Protein AF-A0A1M5YLX5-F1 (afdb_monomer)

Radius of gyration: 1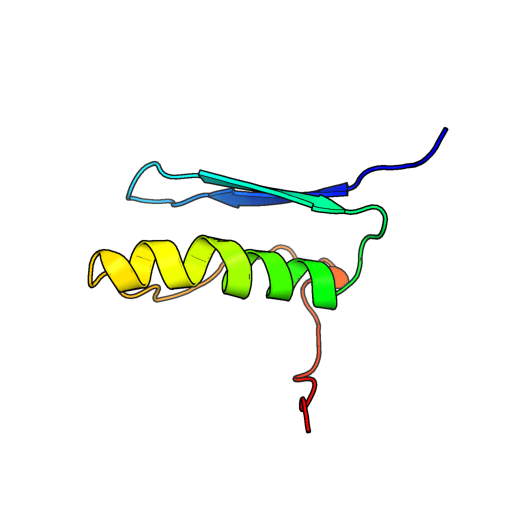2.92 Å; Cα contacts (8 Å, |Δi|>4): 66; chains: 1; bounding box: 35×22×39 Å

Organism: NCBI:txid1121409

Structure (mmCIF, N/CA/C/O backbone):
data_AF-A0A1M5YLX5-F1
#
_entry.id   AF-A0A1M5YLX5-F1
#
loop_
_atom_site.group_PDB
_atom_site.id
_atom_site.type_symbol
_atom_site.label_atom_id
_atom_site.label_alt_id
_atom_site.label_comp_id
_atom_site.label_asym_id
_atom_site.label_entity_id
_atom_site.label_seq_id
_atom_site.pdbx_PDB_ins_code
_atom_site.Cartn_x
_atom_site.Cartn_y
_atom_site.Cartn_z
_atom_site.occupancy
_atom_site.B_iso_or_equiv
_atom_site.auth_seq_id
_atom_site.auth_comp_id
_atom_site.auth_asym_id
_atom_site.auth_atom_id
_atom_site.pdbx_PDB_model_num
ATOM 1 N N . MET A 1 1 ? 10.832 7.605 -23.736 1.00 51.12 1 MET A N 1
ATOM 2 C CA . MET A 1 1 ? 9.610 7.354 -22.939 1.00 51.12 1 MET A CA 1
ATOM 3 C C . MET A 1 1 ? 9.802 6.096 -22.107 1.00 51.12 1 MET A C 1
ATOM 5 O O . MET A 1 1 ? 10.333 5.133 -22.642 1.00 51.12 1 MET A O 1
ATOM 9 N N . GLY A 1 2 ? 9.430 6.125 -20.824 1.00 83.12 2 GLY A N 1
ATOM 10 C CA . GLY A 1 2 ? 9.603 5.013 -19.879 1.00 83.12 2 GLY A CA 1
ATOM 11 C C . GLY A 1 2 ? 8.272 4.433 -19.399 1.00 83.12 2 GLY A C 1
ATOM 12 O O . GLY A 1 2 ? 7.234 5.081 -19.518 1.00 83.12 2 GLY A O 1
ATOM 13 N N . TRP A 1 3 ? 8.322 3.212 -18.867 1.00 87.44 3 TRP A N 1
ATOM 14 C CA . TRP A 1 3 ? 7.181 2.546 -18.243 1.00 87.44 3 TRP A CA 1
ATOM 15 C C . TRP A 1 3 ? 7.049 3.008 -16.794 1.00 87.44 3 TRP A C 1
ATOM 17 O O . TRP A 1 3 ? 8.027 2.981 -16.046 1.00 87.44 3 TRP A O 1
ATOM 27 N N . PHE A 1 4 ? 5.841 3.403 -16.404 1.00 93.69 4 PHE A N 1
ATOM 28 C CA . PHE A 1 4 ? 5.498 3.675 -15.014 1.00 93.69 4 PHE A CA 1
ATOM 29 C C . PHE A 1 4 ? 4.576 2.576 -14.501 1.00 93.69 4 PHE A C 1
ATOM 31 O O . PHE A 1 4 ? 3.636 2.167 -15.181 1.00 93.69 4 PHE A O 1
ATOM 38 N N . TYR A 1 5 ? 4.853 2.107 -13.293 1.00 94.19 5 TYR A N 1
ATOM 39 C CA . TYR A 1 5 ? 4.096 1.076 -12.606 1.00 94.19 5 TYR A CA 1
ATOM 40 C C . TYR A 1 5 ? 3.411 1.708 -11.403 1.00 94.19 5 TYR A C 1
ATOM 42 O O . TYR A 1 5 ? 4.074 2.231 -10.508 1.00 94.19 5 TYR A O 1
ATOM 50 N N . LEU A 1 6 ? 2.081 1.674 -11.389 1.00 96.25 6 LEU A N 1
ATOM 51 C CA . LEU A 1 6 ? 1.297 2.068 -10.228 1.00 96.25 6 LEU A CA 1
ATOM 52 C C . LEU A 1 6 ? 1.177 0.873 -9.286 1.00 96.25 6 LEU A C 1
ATOM 54 O O . LEU A 1 6 ? 0.615 -0.154 -9.664 1.00 96.25 6 LEU A O 1
ATOM 58 N N . GLN A 1 7 ? 1.662 1.028 -8.057 1.00 97.00 7 GLN A N 1
ATOM 59 C CA . GLN A 1 7 ? 1.247 0.161 -6.965 1.00 97.00 7 GLN A CA 1
ATOM 60 C C . GLN A 1 7 ? 0.034 0.812 -6.301 1.00 97.00 7 GLN A C 1
ATOM 62 O O . GLN A 1 7 ? 0.096 1.975 -5.901 1.00 97.00 7 GLN A O 1
ATOM 67 N N . ALA A 1 8 ? -1.066 0.070 -6.220 1.00 97.00 8 ALA A N 1
ATOM 68 C CA . ALA A 1 8 ? -2.309 0.527 -5.615 1.00 97.00 8 ALA A CA 1
ATOM 69 C C . ALA A 1 8 ? -2.655 -0.332 -4.394 1.00 97.00 8 ALA A C 1
ATOM 71 O O . ALA A 1 8 ? -2.366 -1.531 -4.375 1.00 97.00 8 ALA A O 1
ATOM 72 N N . VAL A 1 9 ? -3.271 0.287 -3.388 1.00 97.50 9 VAL A N 1
ATOM 73 C CA . VAL A 1 9 ? -3.830 -0.379 -2.203 1.00 97.50 9 VAL A CA 1
ATOM 74 C C . VAL A 1 9 ? -5.228 0.173 -1.979 1.00 97.50 9 VAL A C 1
ATOM 76 O O . VAL A 1 9 ? -5.419 1.387 -2.020 1.00 97.50 9 VAL A O 1
ATOM 79 N N . VAL A 1 10 ? -6.199 -0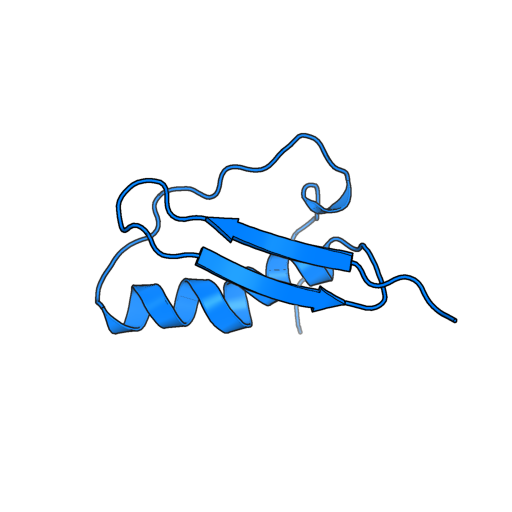.711 -1.770 1.00 97.19 10 VAL A N 1
ATOM 80 C CA . VAL A 1 10 ? -7.607 -0.347 -1.583 1.00 97.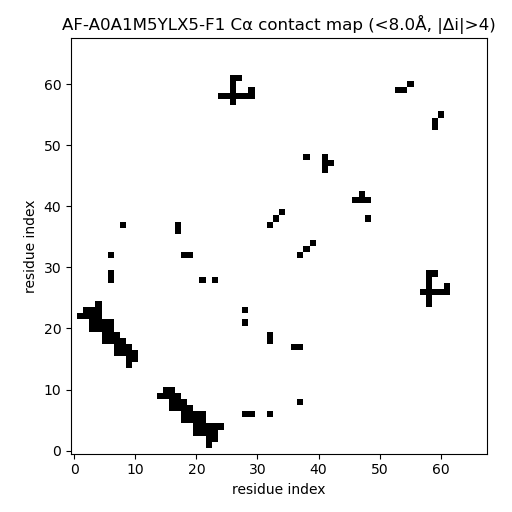19 10 VAL A CA 1
ATOM 81 C C . VAL A 1 10 ? -8.099 -0.954 -0.281 1.00 97.19 10 VAL A C 1
ATOM 83 O O . VAL A 1 10 ? -7.939 -2.152 -0.046 1.00 97.19 10 VAL A O 1
ATOM 86 N N . ASP A 1 11 ? -8.696 -0.116 0.555 1.00 96.56 11 ASP A N 1
ATOM 87 C CA . ASP A 1 11 ? -9.418 -0.528 1.747 1.00 96.56 11 ASP A CA 1
ATOM 88 C C . ASP A 1 11 ? -10.755 -1.159 1.362 1.00 96.56 11 ASP A C 1
ATOM 90 O O . ASP A 1 11 ? -11.537 -0.583 0.605 1.00 96.56 11 ASP A O 1
ATOM 94 N N . THR A 1 12 ? -11.035 -2.334 1.911 1.00 93.88 12 THR A N 1
ATOM 95 C CA . THR A 1 12 ? -12.277 -3.064 1.635 1.00 93.88 12 THR A CA 1
ATOM 96 C C . THR A 1 12 ? -13.456 -2.595 2.488 1.00 93.88 12 THR A C 1
ATOM 98 O O . THR A 1 12 ? -14.597 -2.875 2.130 1.00 93.88 12 THR A O 1
ATOM 101 N N . PHE A 1 13 ? -13.206 -1.857 3.574 1.00 88.56 13 PHE A N 1
ATOM 102 C CA . PHE A 1 13 ? -14.233 -1.415 4.521 1.00 88.56 13 PHE A CA 1
ATOM 103 C C . PHE A 1 13 ? -14.277 0.106 4.684 1.00 88.56 13 PHE A C 1
ATOM 105 O O . PHE A 1 13 ? -15.356 0.691 4.664 1.00 88.56 13 PHE A O 1
ATOM 112 N N . GLY A 1 14 ? -13.122 0.758 4.831 1.00 85.88 14 GLY A N 1
ATOM 113 C CA . GLY A 1 14 ? -13.021 2.193 5.126 1.00 85.88 14 GLY A CA 1
ATOM 114 C C . GLY A 1 14 ? -13.085 3.119 3.909 1.00 85.88 14 GLY A C 1
ATOM 115 O O . GLY A 1 14 ? -13.028 4.336 4.068 1.00 85.88 14 GLY A O 1
ATOM 116 N N . GLY A 1 15 ? -13.177 2.577 2.689 1.00 91.38 15 GLY A N 1
ATOM 117 C CA . GLY A 1 15 ? -13.334 3.362 1.455 1.00 91.38 15 GLY A CA 1
ATOM 118 C C . GLY A 1 15 ? -12.121 4.216 1.058 1.00 91.38 15 GLY A C 1
ATOM 119 O O . GLY A 1 15 ? -12.235 5.069 0.180 1.00 91.38 15 GLY A O 1
ATOM 120 N N . SER A 1 16 ? -10.964 4.003 1.689 1.00 95.81 16 SER A N 1
ATOM 121 C CA . SER A 1 16 ? -9.711 4.695 1.366 1.00 95.81 16 SER A CA 1
ATOM 122 C C . SER A 1 16 ? -8.907 3.940 0.303 1.00 95.81 16 SER A C 1
ATOM 124 O O . SER A 1 16 ? -8.946 2.713 0.224 1.00 95.81 16 SER A O 1
ATOM 126 N N . ALA A 1 17 ? -8.146 4.665 -0.515 1.00 97.62 17 ALA A N 1
ATOM 127 C CA . ALA A 1 17 ? -7.247 4.076 -1.502 1.00 97.62 17 ALA A CA 1
ATOM 128 C C . ALA A 1 17 ? -5.942 4.868 -1.602 1.00 97.62 17 ALA A C 1
ATOM 130 O O . ALA A 1 17 ? -5.912 6.085 -1.421 1.00 97.62 17 ALA A O 1
ATOM 131 N N . PHE 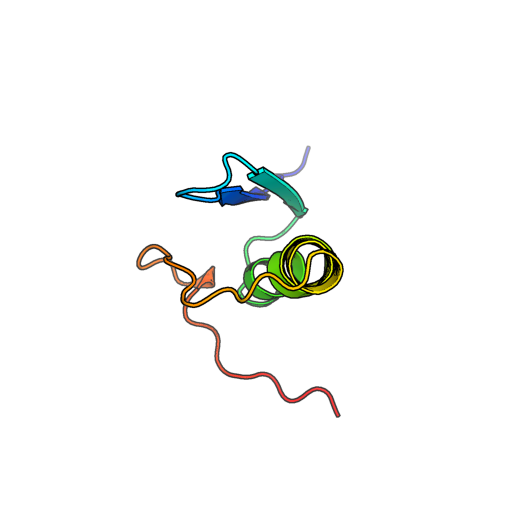A 1 18 ? -4.863 4.165 -1.930 1.00 98.12 18 PHE A N 1
ATOM 132 C CA . PHE A 1 18 ? -3.510 4.701 -2.009 1.00 98.12 18 PHE A CA 1
ATOM 133 C C . PHE A 1 18 ? -2.878 4.314 -3.339 1.00 98.12 18 PHE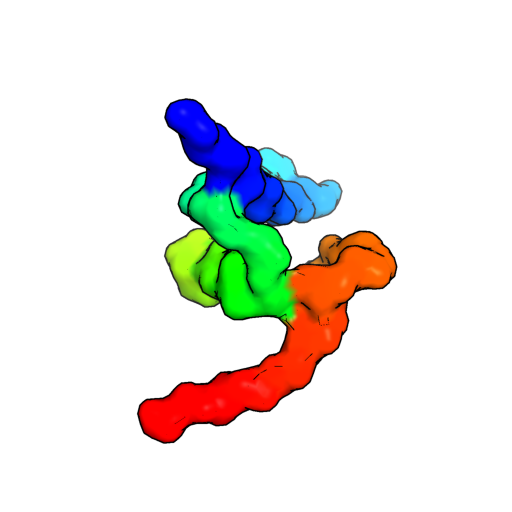 A C 1
ATOM 135 O O . PHE A 1 18 ? -3.122 3.226 -3.865 1.00 98.12 18 PHE A O 1
ATOM 142 N N . GLY A 1 19 ? -2.024 5.192 -3.858 1.00 97.50 19 GLY A N 1
ATOM 143 C CA . GLY A 1 19 ? -1.279 4.956 -5.086 1.00 97.50 19 GLY A CA 1
ATOM 144 C C . GLY A 1 19 ? 0.119 5.554 -5.014 1.00 97.50 19 GLY A C 1
ATOM 145 O O . GLY A 1 19 ? 0.289 6.683 -4.553 1.00 97.50 19 GLY A O 1
ATOM 146 N N . LYS A 1 20 ? 1.120 4.813 -5.494 1.00 97.38 20 LYS A N 1
ATOM 147 C CA . LYS A 1 20 ? 2.492 5.308 -5.669 1.00 97.38 20 LYS A CA 1
ATOM 148 C C . LYS A 1 20 ? 3.056 4.807 -6.997 1.00 97.38 20 LYS A C 1
ATOM 150 O O . LYS A 1 20 ? 2.918 3.630 -7.335 1.00 97.38 20 LYS A O 1
ATOM 155 N N . LEU A 1 21 ? 3.624 5.728 -7.777 1.00 96.88 21 LEU A N 1
ATOM 156 C CA . LEU A 1 21 ? 4.209 5.438 -9.085 1.00 96.88 21 LEU A CA 1
ATOM 157 C C . LEU A 1 21 ? 5.688 5.091 -8.940 1.00 96.88 21 LEU A C 1
ATOM 159 O O . LEU A 1 21 ? 6.443 5.807 -8.285 1.00 96.88 21 LEU A O 1
ATOM 163 N N . TYR A 1 22 ? 6.098 4.031 -9.626 1.00 95.38 22 TYR A N 1
ATOM 164 C CA . TYR A 1 22 ? 7.475 3.564 -9.697 1.00 95.38 22 TYR A CA 1
ATOM 165 C C . TYR A 1 22 ? 7.912 3.417 -11.149 1.00 95.38 22 TYR A C 1
ATOM 167 O O . TYR A 1 22 ? 7.106 3.191 -12.048 1.00 95.38 22 TYR A O 1
ATOM 175 N N . THR A 1 23 ? 9.214 3.495 -11.384 1.00 95.06 23 THR A N 1
ATOM 176 C CA . THR A 1 23 ? 9.824 3.205 -12.692 1.00 95.06 23 THR A CA 1
ATOM 177 C C . THR A 1 23 ? 10.181 1.725 -12.856 1.00 95.06 23 THR A C 1
ATOM 179 O O . THR A 1 23 ? 10.574 1.294 -13.938 1.00 95.06 23 THR A O 1
ATOM 182 N N . ILE A 1 24 ? 10.028 0.928 -11.791 1.00 91.38 24 ILE A N 1
ATOM 183 C CA . ILE A 1 24 ? 10.332 -0.505 -11.740 1.00 91.38 24 ILE A CA 1
ATOM 184 C C . ILE A 1 24 ? 9.204 -1.273 -11.040 1.00 91.38 24 ILE A C 1
ATOM 186 O O . ILE A 1 24 ? 8.529 -0.729 -10.171 1.00 91.38 24 ILE A O 1
ATOM 190 N N . LYS A 1 25 ? 9.027 -2.555 -11.384 1.00 88.31 25 LYS A N 1
ATOM 191 C CA . LYS A 1 25 ? 8.072 -3.472 -10.740 1.00 88.31 25 LYS A CA 1
ATOM 192 C C . LYS A 1 25 ? 8.832 -4.535 -9.941 1.00 88.31 25 LYS A C 1
ATOM 194 O O . LYS A 1 25 ? 9.136 -5.604 -10.468 1.00 88.31 25 LYS A O 1
ATOM 199 N N . ARG A 1 26 ? 9.195 -4.224 -8.691 1.00 90.69 26 ARG A N 1
ATOM 200 C CA . ARG A 1 26 ? 9.979 -5.106 -7.799 1.00 90.69 26 ARG A CA 1
ATOM 201 C C . ARG A 1 26 ? 9.301 -5.317 -6.449 1.00 90.69 26 ARG A C 1
ATOM 203 O O . ARG A 1 26 ? 8.407 -4.570 -6.068 1.00 90.69 26 ARG A O 1
ATOM 210 N N . GLN A 1 27 ? 9.762 -6.321 -5.710 1.00 91.81 27 GLN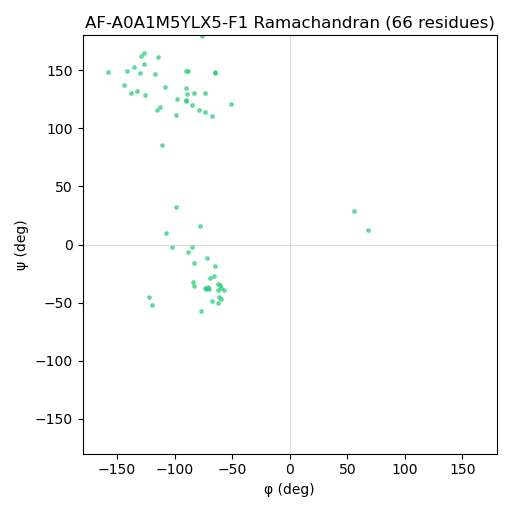 A N 1
ATOM 211 C CA . GLN A 1 27 ? 9.230 -6.657 -4.386 1.00 91.81 27 GLN A CA 1
ATOM 212 C C . GLN A 1 27 ? 9.371 -5.501 -3.389 1.00 91.81 27 GLN A C 1
ATOM 214 O O . GLN A 1 27 ? 8.442 -5.220 -2.637 1.00 91.81 27 GLN A O 1
ATOM 219 N N . GLU A 1 28 ? 10.482 -4.762 -3.458 1.00 92.88 28 GLU A N 1
ATOM 220 C CA . GLU A 1 28 ? 10.703 -3.558 -2.651 1.00 92.88 28 GLU A CA 1
ATOM 221 C C . GLU A 1 28 ? 9.606 -2.498 -2.845 1.00 92.88 28 GLU A C 1
ATOM 223 O O . GLU A 1 28 ? 9.146 -1.920 -1.870 1.00 92.88 28 GLU A O 1
ATOM 228 N N . THR A 1 29 ? 9.107 -2.305 -4.072 1.00 94.31 29 THR A N 1
ATOM 229 C CA . THR A 1 29 ? 8.065 -1.303 -4.365 1.00 94.31 29 THR A CA 1
ATOM 230 C C . THR A 1 29 ? 6.703 -1.673 -3.772 1.00 94.31 29 THR A C 1
ATOM 232 O O . THR A 1 29 ? 5.931 -0.794 -3.398 1.00 94.31 29 THR A O 1
ATOM 235 N N . ALA A 1 30 ? 6.419 -2.973 -3.617 1.00 93.75 30 ALA A N 1
ATOM 236 C CA . ALA A 1 30 ? 5.203 -3.445 -2.962 1.00 93.75 30 ALA A CA 1
ATOM 237 C C . ALA A 1 30 ? 5.242 -3.229 -1.440 1.00 93.75 30 ALA A C 1
ATOM 239 O O . ALA A 1 30 ? 4.231 -2.860 -0.849 1.00 93.75 30 ALA A O 1
ATOM 240 N N . ALA A 1 31 ? 6.404 -3.425 -0.808 1.00 94.19 31 ALA A N 1
ATOM 241 C CA . ALA A 1 31 ? 6.588 -3.131 0.613 1.00 94.19 31 ALA A CA 1
ATOM 242 C C . ALA A 1 31 ? 6.668 -1.618 0.885 1.00 94.19 31 ALA A C 1
ATOM 244 O O . ALA A 1 31 ? 6.137 -1.135 1.882 1.00 94.19 31 ALA A O 1
ATOM 245 N N . ASP A 1 32 ? 7.298 -0.861 -0.014 1.00 95.94 32 ASP A N 1
ATOM 246 C CA . ASP A 1 32 ? 7.501 0.581 0.121 1.00 95.94 32 ASP A CA 1
ATOM 247 C C . ASP A 1 32 ? 6.181 1.351 0.236 1.00 95.94 32 ASP A C 1
ATOM 249 O O . ASP A 1 32 ? 6.039 2.144 1.160 1.00 95.94 32 ASP A O 1
ATOM 253 N N . ILE A 1 33 ? 5.179 1.091 -0.616 1.00 97.00 33 ILE A N 1
ATOM 254 C CA . ILE A 1 33 ? 3.883 1.783 -0.493 1.00 97.00 33 ILE A CA 1
ATOM 255 C C . ILE A 1 33 ? 3.207 1.516 0.861 1.00 97.00 33 ILE A C 1
ATOM 257 O O . ILE A 1 33 ? 2.555 2.408 1.410 1.00 97.00 33 ILE A O 1
ATOM 261 N N . LEU A 1 34 ? 3.374 0.307 1.414 1.00 96.44 34 LEU A N 1
ATOM 262 C CA . LEU A 1 34 ? 2.800 -0.047 2.707 1.00 96.44 34 LEU A CA 1
ATOM 263 C C . LEU A 1 34 ? 3.471 0.758 3.819 1.00 96.44 34 LEU A C 1
ATOM 265 O O . LEU A 1 34 ? 2.775 1.380 4.615 1.00 96.44 34 LEU A O 1
ATOM 269 N N . ASN A 1 35 ? 4.802 0.800 3.828 1.00 95.75 35 ASN A N 1
ATOM 270 C CA . ASN A 1 35 ? 5.578 1.511 4.843 1.00 95.75 35 ASN A CA 1
ATOM 271 C C . ASN A 1 35 ? 5.456 3.039 4.736 1.00 95.75 35 ASN A C 1
ATOM 273 O O . ASN A 1 35 ? 5.390 3.716 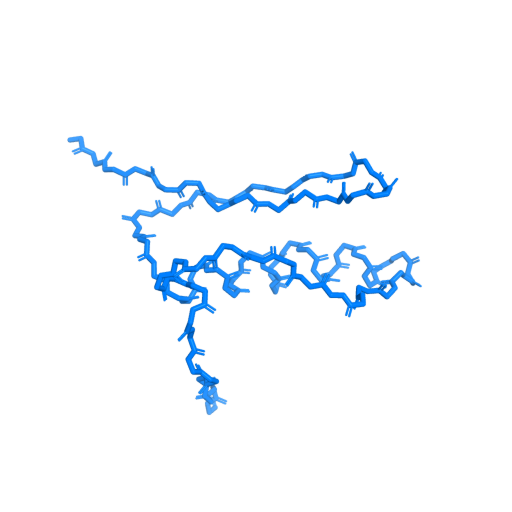5.755 1.00 95.75 35 ASN A O 1
ATOM 277 N N . ASP A 1 36 ? 5.423 3.586 3.520 1.00 97.62 36 ASP A N 1
ATOM 278 C CA . ASP A 1 36 ? 5.440 5.033 3.274 1.00 97.62 36 ASP A CA 1
ATOM 279 C C . ASP A 1 36 ? 4.052 5.679 3.384 1.00 97.62 36 ASP A C 1
ATOM 281 O O . ASP A 1 36 ? 3.939 6.827 3.809 1.00 97.62 36 ASP A O 1
ATOM 285 N N . LYS A 1 37 ? 2.987 4.980 2.969 1.00 97.31 37 LYS A N 1
ATOM 286 C CA . LYS A 1 37 ? 1.641 5.573 2.864 1.00 97.31 37 LYS A CA 1
ATOM 287 C C . LYS A 1 37 ? 0.609 4.883 3.740 1.00 97.31 37 LYS A C 1
ATOM 289 O O . LYS A 1 37 ? -0.091 5.554 4.491 1.00 97.31 37 LYS A O 1
ATOM 294 N N . VAL A 1 38 ? 0.502 3.562 3.633 1.00 97.25 38 VAL A N 1
ATOM 295 C CA . VAL A 1 38 ? -0.651 2.825 4.170 1.00 97.25 38 VAL A CA 1
ATOM 296 C C . VAL A 1 38 ? -0.556 2.657 5.686 1.00 97.25 38 VAL A C 1
ATOM 298 O O . VAL A 1 38 ? -1.449 3.091 6.408 1.00 97.25 38 VAL A O 1
ATOM 301 N N . LEU A 1 39 ? 0.526 2.056 6.185 1.00 97.06 39 LEU A N 1
ATOM 302 C CA . LEU A 1 39 ? 0.699 1.773 7.611 1.00 97.06 39 LEU A CA 1
ATOM 303 C C . LEU A 1 39 ? 0.702 3.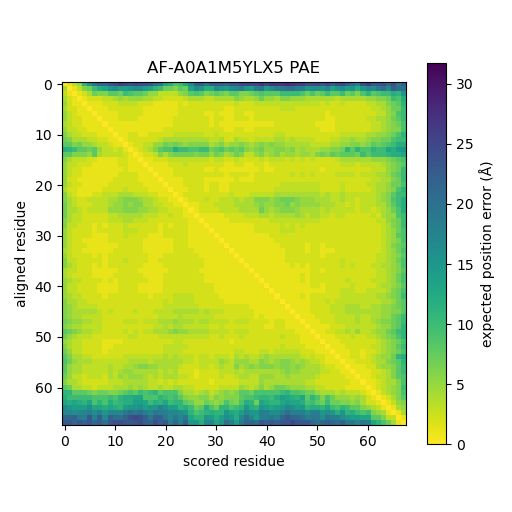052 8.464 1.00 97.06 39 LEU A C 1
ATOM 305 O O . LEU A 1 39 ? -0.021 3.068 9.462 1.00 97.06 39 LEU A O 1
ATOM 309 N N . PRO A 1 40 ? 1.407 4.141 8.087 1.00 97.50 40 PRO A N 1
ATOM 310 C CA . PRO A 1 40 ? 1.353 5.382 8.855 1.00 97.50 40 PRO A CA 1
ATOM 311 C C . PRO A 1 40 ? -0.050 5.992 8.906 1.00 97.50 40 PRO A C 1
ATOM 313 O O . PRO A 1 40 ? -0.458 6.469 9.961 1.00 97.50 40 PRO A O 1
ATOM 316 N N . PHE A 1 41 ? -0.804 5.944 7.798 1.00 96.94 41 PHE A N 1
ATOM 317 C CA . PHE A 1 41 ? -2.163 6.483 7.749 1.00 96.94 41 PHE A CA 1
ATOM 318 C C . PHE A 1 41 ? -3.097 5.754 8.714 1.00 96.94 41 PHE A C 1
ATOM 320 O O . PHE A 1 41 ? -3.777 6.396 9.505 1.00 96.94 41 PHE A O 1
ATOM 327 N N . TYR A 1 42 ? -3.135 4.421 8.696 1.00 97.25 42 TYR A N 1
ATOM 328 C CA . TYR A 1 42 ? -4.024 3.694 9.608 1.00 97.25 42 TYR A CA 1
ATOM 329 C C . TYR A 1 42 ? -3.545 3.763 11.058 1.00 97.25 42 TYR A C 1
ATOM 331 O O . TYR A 1 42 ? -4.363 3.944 11.959 1.00 97.25 42 TYR A O 1
ATOM 339 N N . SER A 1 43 ? -2.227 3.729 11.284 1.00 96.94 43 SER A N 1
ATOM 340 C CA . SER A 1 43 ? -1.658 3.889 12.622 1.00 96.94 43 SER A CA 1
ATOM 341 C C . SER A 1 43 ? -1.975 5.252 13.239 1.00 96.94 43 SER A C 1
ATOM 343 O O . SER A 1 43 ? -2.161 5.312 14.447 1.00 96.94 43 SER A O 1
ATOM 345 N N . SER A 1 44 ? -2.066 6.335 12.456 1.00 97.44 44 SER A N 1
ATOM 346 C CA . SER A 1 44 ? -2.437 7.656 12.990 1.00 97.44 44 SER A CA 1
ATOM 347 C C . SER A 1 44 ? -3.914 7.770 13.381 1.00 97.44 44 SER A C 1
ATOM 349 O O . SER A 1 44 ? -4.300 8.762 13.989 1.00 97.44 44 SER A O 1
ATOM 351 N N . HIS A 1 45 ? -4.738 6.797 12.988 1.00 96.19 45 HIS A N 1
ATOM 352 C CA . HIS A 1 45 ? -6.157 6.708 13.334 1.00 96.19 45 HIS A CA 1
ATOM 353 C C . HIS A 1 45 ? -6.434 5.588 14.350 1.00 96.19 45 HIS A C 1
ATOM 355 O O . HIS A 1 45 ? -7.594 5.242 14.557 1.00 96.19 45 HIS A O 1
ATOM 361 N N . ASP A 1 46 ? -5.389 4.990 14.938 1.00 97.31 46 ASP A N 1
ATOM 362 C CA . ASP A 1 46 ? -5.486 3.829 15.833 1.00 97.31 46 ASP A CA 1
ATOM 363 C C . ASP A 1 46 ? -6.212 2.622 15.198 1.00 97.31 46 ASP A C 1
ATOM 365 O O . ASP A 1 46 ? -6.833 1.803 15.878 1.00 97.31 46 ASP A O 1
ATOM 369 N N . ILE A 1 47 ? -6.127 2.490 13.868 1.00 95.69 47 ILE A N 1
ATOM 370 C CA . ILE A 1 47 ? -6.730 1.391 13.110 1.00 95.69 47 ILE A CA 1
ATOM 371 C C . ILE A 1 47 ? -5.671 0.324 12.829 1.00 95.69 47 ILE A C 1
ATOM 373 O O . ILE A 1 47 ? -4.630 0.584 12.224 1.00 95.69 47 ILE A O 1
ATOM 377 N N . VAL A 1 48 ? -5.970 -0.915 13.219 1.00 94.38 48 VAL A N 1
ATOM 378 C CA . VAL A 1 48 ? -5.097 -2.069 12.975 1.00 94.38 48 VAL A CA 1
ATOM 379 C C . VAL A 1 48 ? -5.435 -2.720 11.636 1.00 94.38 48 VAL A C 1
ATOM 381 O O . VAL A 1 48 ? -6.555 -3.184 11.419 1.00 94.38 48 VAL A O 1
ATOM 384 N N . ILE A 1 49 ? -4.440 -2.825 10.753 1.00 94.62 49 ILE A N 1
ATOM 385 C CA . ILE A 1 49 ? -4.547 -3.622 9.526 1.00 94.62 49 ILE A CA 1
ATOM 386 C C . ILE A 1 49 ? -4.338 -5.095 9.878 1.00 94.62 49 ILE A C 1
ATOM 388 O O . ILE A 1 49 ? -3.257 -5.494 10.304 1.00 94.62 49 ILE A O 1
ATOM 392 N N . VAL A 1 50 ? -5.372 -5.910 9.674 1.00 94.94 50 VAL A N 1
ATOM 393 C CA . VAL A 1 50 ? -5.347 -7.344 10.012 1.00 94.94 50 VAL A CA 1
ATOM 394 C C . VAL A 1 50 ? -4.718 -8.212 8.925 1.00 94.94 50 VAL A C 1
ATOM 396 O O . VAL A 1 50 ? -4.114 -9.240 9.220 1.00 94.94 50 VAL A O 1
ATOM 399 N N . ALA A 1 51 ? -4.868 -7.817 7.663 1.00 95.00 51 ALA A N 1
ATOM 400 C CA . ALA A 1 51 ? -4.354 -8.557 6.524 1.00 95.00 51 ALA A CA 1
ATOM 401 C C . ALA A 1 51 ? -4.198 -7.638 5.312 1.00 95.00 51 ALA A C 1
ATOM 403 O O . ALA A 1 51 ? -4.992 -6.722 5.105 1.00 95.00 51 ALA A O 1
ATOM 404 N N . VAL A 1 52 ? -3.204 -7.941 4.479 1.00 95.19 52 VAL A N 1
ATOM 405 C CA . VAL A 1 52 ? -3.048 -7.362 3.144 1.00 95.19 52 VAL A CA 1
ATOM 406 C C . VAL A 1 52 ? -3.212 -8.494 2.139 1.00 95.19 52 VAL A C 1
ATOM 408 O O . VAL A 1 52 ? -2.423 -9.438 2.122 1.00 95.19 52 VAL A O 1
ATOM 411 N N . LEU A 1 53 ? -4.257 -8.414 1.318 1.00 96.19 53 LEU A N 1
ATOM 412 C CA . LEU A 1 53 ? -4.532 -9.401 0.278 1.00 96.19 53 LEU A CA 1
ATOM 413 C C . LEU A 1 53 ? -3.829 -8.985 -1.014 1.00 96.19 53 LEU A C 1
ATOM 415 O O . LEU A 1 53 ? -3.960 -7.849 -1.465 1.00 96.19 53 LEU A O 1
ATOM 419 N N . THR A 1 54 ? -3.078 -9.908 -1.608 1.00 95.50 54 THR A N 1
ATOM 420 C CA . THR A 1 54 ? -2.346 -9.691 -2.862 1.00 95.50 54 THR A CA 1
ATOM 421 C C . THR A 1 54 ? -2.654 -10.800 -3.858 1.00 95.50 54 THR A C 1
ATOM 423 O O . THR A 1 54 ? -3.161 -11.862 -3.489 1.00 95.50 54 THR A O 1
ATOM 426 N N . ASP A 1 55 ? -2.369 -10.549 -5.135 1.00 92.81 55 ASP A N 1
ATOM 427 C CA . ASP A 1 55 ? -2.406 -11.599 -6.147 1.00 92.81 55 ASP A CA 1
ATOM 428 C C . ASP A 1 55 ? -1.164 -12.511 -6.065 1.00 92.81 55 ASP A C 1
ATOM 430 O O . ASP A 1 55 ? -0.247 -12.319 -5.267 1.00 92.81 55 ASP A O 1
ATOM 434 N N . ASN A 1 56 ? -1.108 -13.519 -6.937 1.00 93.31 56 ASN A N 1
ATOM 435 C CA . ASN A 1 56 ? 0.014 -14.459 -7.007 1.00 93.31 56 ASN A CA 1
ATOM 436 C C . ASN A 1 56 ? 1.267 -13.909 -7.728 1.00 93.31 56 ASN A C 1
ATOM 438 O O . ASN A 1 56 ? 2.149 -14.689 -8.116 1.00 93.31 56 ASN A O 1
ATOM 442 N N . GLY A 1 57 ? 1.365 -12.596 -7.920 1.00 92.31 57 GLY A N 1
ATOM 443 C CA . GLY A 1 57 ? 2.452 -11.903 -8.595 1.00 92.31 57 GLY A CA 1
ATOM 444 C C . GLY A 1 57 ? 3.790 -12.026 -7.871 1.00 92.31 57 GLY A C 1
ATOM 445 O O . GLY A 1 57 ? 3.881 -12.088 -6.645 1.00 92.31 57 GLY A O 1
ATOM 446 N N . THR A 1 58 ? 4.877 -12.051 -8.641 1.00 91.19 58 THR A N 1
ATOM 447 C CA . THR A 1 58 ? 6.239 -12.209 -8.105 1.00 91.19 58 THR A CA 1
ATOM 448 C C . THR A 1 58 ? 6.675 -11.024 -7.246 1.00 91.19 58 THR A C 1
ATOM 450 O O . THR A 1 58 ? 7.457 -11.207 -6.312 1.00 91.19 58 THR A O 1
ATOM 453 N N . GLN A 1 59 ? 6.120 -9.834 -7.496 1.00 89.19 59 GLN A N 1
ATOM 454 C CA . GLN A 1 59 ? 6.338 -8.639 -6.682 1.00 89.19 59 GLN A CA 1
ATOM 455 C C . GLN A 1 59 ? 5.783 -8.755 -5.251 1.00 89.19 59 GLN A C 1
ATOM 457 O O . GLN A 1 59 ? 6.226 -8.020 -4.381 1.00 89.19 59 GLN A O 1
ATOM 462 N N . TYR A 1 60 ? 4.874 -9.694 -4.973 1.00 90.06 60 TYR A N 1
ATOM 463 C CA . TYR A 1 60 ? 4.316 -9.903 -3.627 1.00 90.06 60 TYR A CA 1
ATOM 464 C C . TYR A 1 60 ? 4.934 -11.102 -2.899 1.00 90.06 60 TYR A C 1
ATOM 466 O O . TYR A 1 60 ? 4.644 -11.354 -1.736 1.00 90.06 60 TYR A O 1
ATOM 474 N N . LYS A 1 61 ? 5.843 -11.826 -3.561 1.00 90.56 61 LYS A N 1
ATOM 475 C CA . LYS A 1 61 ? 6.526 -13.020 -3.032 1.00 90.56 61 LYS A CA 1
ATOM 476 C C . LYS A 1 61 ? 7.930 -12.704 -2.502 1.00 90.56 61 LYS A C 1
ATOM 478 O O . LYS A 1 61 ? 8.849 -13.512 -2.644 1.00 90.56 61 LYS A O 1
ATOM 483 N N . GLY A 1 62 ? 8.114 -11.497 -1.966 1.00 84.00 62 GLY A N 1
ATOM 484 C CA . GLY A 1 62 ? 9.386 -11.042 -1.407 1.00 84.00 62 GLY A CA 1
ATOM 485 C C . GLY A 1 62 ? 9.806 -11.845 -0.184 1.00 84.00 62 GLY A C 1
ATOM 486 O O . GLY A 1 62 ? 8.970 -12.326 0.577 1.00 84.00 62 GLY A O 1
ATOM 487 N N . ARG A 1 63 ? 11.119 -11.990 0.009 1.00 82.81 63 ARG A N 1
ATOM 488 C CA . ARG A 1 63 ? 11.670 -12.456 1.286 1.00 82.81 63 ARG A CA 1
ATOM 489 C C . ARG A 1 63 ? 11.911 -11.248 2.193 1.00 82.81 63 ARG A C 1
ATOM 491 O O . ARG A 1 63 ? 12.220 -10.180 1.661 1.00 82.81 63 ARG A O 1
ATOM 498 N N . PRO A 1 64 ? 11.809 -11.406 3.525 1.00 76.81 64 PRO A N 1
ATOM 499 C CA . PRO A 1 64 ? 12.220 -10.367 4.456 1.00 76.81 64 PRO A CA 1
ATOM 500 C C . PRO A 1 64 ? 13.639 -9.916 4.118 1.00 76.81 64 PRO A C 1
ATOM 502 O O . PRO A 1 64 ? 14.561 -10.731 4.062 1.00 76.81 64 PRO A O 1
ATOM 505 N N . MET A 1 65 ? 13.790 -8.631 3.827 1.00 69.31 65 MET A N 1
ATOM 506 C CA . MET A 1 65 ? 15.088 -8.028 3.583 1.00 69.31 65 MET A CA 1
ATOM 507 C C . MET A 1 65 ? 15.495 -7.353 4.885 1.00 69.31 65 MET A C 1
ATOM 509 O O . MET A 1 65 ? 14.850 -6.394 5.311 1.00 69.31 65 MET A O 1
ATOM 513 N N . ASN A 1 66 ? 16.520 -7.885 5.545 1.00 68.56 66 ASN A N 1
ATOM 514 C CA . ASN A 1 66 ? 17.065 -7.245 6.733 1.00 68.56 66 ASN A CA 1
ATOM 515 C C . ASN A 1 66 ? 17.719 -5.933 6.291 1.00 68.56 66 ASN A C 1
ATOM 517 O O . ASN A 1 66 ? 18.739 -5.959 5.604 1.00 68.56 66 ASN 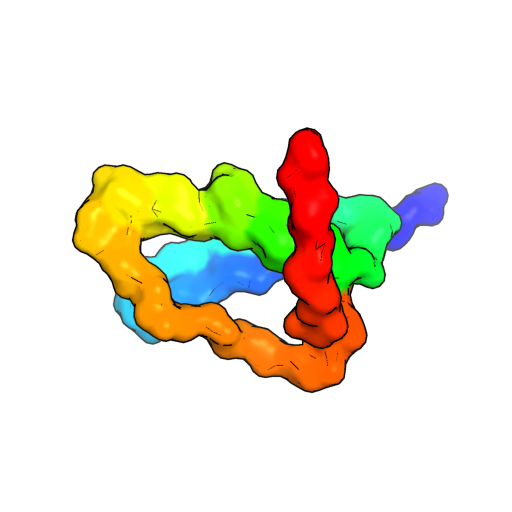A O 1
ATOM 521 N N . HIS A 1 67 ? 17.123 -4.801 6.661 1.00 62.50 67 HIS A N 1
ATOM 522 C CA . HIS A 1 67 ? 17.870 -3.552 6.708 1.00 62.50 67 HIS A CA 1
ATOM 523 C C . HIS A 1 67 ? 18.778 -3.640 7.937 1.00 62.50 67 HIS A C 1
ATOM 525 O O . HIS A 1 67 ? 18.281 -3.790 9.053 1.00 62.50 67 HIS A O 1
ATOM 531 N N . LEU A 1 68 ? 20.090 -3.671 7.694 1.00 45.00 68 LEU A N 1
ATOM 532 C CA . LEU A 1 68 ? 21.109 -3.455 8.722 1.00 45.00 68 LEU A CA 1
ATOM 533 C C . LEU A 1 68 ? 21.054 -2.007 9.214 1.00 45.00 68 LEU A C 1
ATOM 535 O O . LEU A 1 68 ? 20.783 -1.123 8.368 1.00 45.00 68 LEU A O 1
#

Nearest PDB structures (foldseek):
  1nei-assembly1_B  TM=5.218E-01  e=1.641E+00  Escherichia coli
  8c8y-assembly1_X  TM=3.335E-01  e=9.342E+00  Escherichia coli

Solvent-accessible surface area (backbone atoms only — not comparable to full-atom values): 4580 Å² total; per-residue (Å²): 142,82,67,75,37,76,51,73,50,73,49,92,80,82,76,48,73,48,77,47,80,33,79,61,90,44,34,66,57,58,52,44,50,40,66,74,51,49,51,54,56,35,54,76,68,77,46,83,85,89,77,85,90,75,74,95,50,72,39,73,66,60,73,93,73,82,82,128

Secondary structure (DSSP, 8-state):
----EEEEEE-SSS--EEEEEESS--HHHHHHHIIIIIHHHHHTTTPPP------S-GGG-PPP----

Sequence (68 aa):
MGWFYLQAVVDTFGGSAFGKLYTIKRQETAADILNDKVLPFYSSHDIVIVAVLTDNGTQYKGRPMNHL

Mean predicted aligned error: 4.27 Å

pLDDT: mean 91.26, std 10.25, range [45.0, 98.12]

Foldseek 3Di:
DADKDWDKAADPPPGDIDIDIDRDQALCVNVCRCVPPNVVVCVVVVHDDPDGDDDPDPSVVDDDDDDD